Protein AF-A0A7V8NHU5-F1 (afdb_monomer_lite)

pLDDT: mean 78.46, std 19.32, range [40.41, 95.38]

Foldseek 3Di:
DDDDPDPDDDDDDDCPPCQKDWDWDQDPNWIWIWIAGPVVRDIDTHTDDPVVVVCVVVVVVVVVVVVD

Structure (mmCIF, N/CA/C/O backbone):
data_AF-A0A7V8NHU5-F1
#
_entry.id   AF-A0A7V8NHU5-F1
#
loop_
_atom_site.group_PDB
_atom_site.id
_atom_site.type_symbol
_atom_site.label_atom_id
_atom_site.label_alt_id
_atom_site.label_comp_id
_atom_site.label_asym_id
_atom_site.label_entity_id
_atom_site.label_seq_id
_atom_site.pdbx_PDB_ins_code
_atom_site.Cartn_x
_atom_site.Cartn_y
_atom_site.Cartn_z
_atom_site.occupancy
_atom_site.B_iso_or_equiv
_atom_site.auth_seq_id
_atom_site.auth_comp_id
_atom_site.auth_asym_id
_atom_site.auth_atom_id
_atom_site.pdbx_PDB_model_num
ATOM 1 N N . MET A 1 1 ? 11.025 -13.490 20.531 1.00 41.88 1 MET A N 1
ATOM 2 C CA . MET A 1 1 ? 11.246 -13.998 19.161 1.00 41.88 1 MET A CA 1
ATOM 3 C C . MET A 1 1 ? 10.014 -13.632 18.358 1.00 41.88 1 MET A C 1
ATOM 5 O O . MET A 1 1 ? 8.930 -13.991 18.789 1.00 41.88 1 MET A O 1
ATOM 9 N N . VAL A 1 2 ? 10.151 -12.834 17.300 1.00 40.41 2 VAL A N 1
ATOM 10 C CA . VAL A 1 2 ? 9.032 -12.477 16.415 1.00 40.41 2 VAL A CA 1
ATOM 11 C C . VAL A 1 2 ? 9.372 -13.052 15.049 1.00 40.41 2 VAL A C 1
ATOM 13 O O . VAL A 1 2 ? 10.373 -12.660 14.455 1.00 40.41 2 VAL A O 1
ATOM 16 N N . GLU A 1 3 ? 8.591 -14.030 14.605 1.00 43.56 3 GLU A N 1
ATOM 17 C CA . GLU A 1 3 ? 8.750 -14.670 13.302 1.00 43.56 3 GLU A CA 1
ATOM 18 C C . GLU A 1 3 ? 8.249 -13.716 12.210 1.00 43.56 3 GLU A C 1
ATOM 20 O O . GLU A 1 3 ? 7.057 -13.430 12.105 1.00 43.56 3 GLU A O 1
ATOM 25 N N . GLN A 1 4 ? 9.173 -13.186 11.407 1.00 44.50 4 GLN A N 1
ATOM 26 C CA . GLN A 1 4 ? 8.838 -12.521 10.152 1.00 44.50 4 GLN A CA 1
ATOM 27 C C . GLN A 1 4 ? 8.603 -13.599 9.093 1.00 44.50 4 GLN A C 1
ATOM 29 O O . GLN A 1 4 ? 9.539 -14.231 8.609 1.00 44.50 4 GLN A O 1
ATOM 34 N N . MET A 1 5 ? 7.339 -13.823 8.739 1.00 46.06 5 MET A N 1
ATOM 35 C CA . MET A 1 5 ? 6.970 -14.619 7.571 1.00 46.06 5 MET A CA 1
ATOM 36 C C . MET A 1 5 ? 7.125 -13.766 6.310 1.00 46.06 5 MET A C 1
ATOM 38 O O . MET A 1 5 ? 6.192 -13.095 5.871 1.00 46.06 5 MET A O 1
A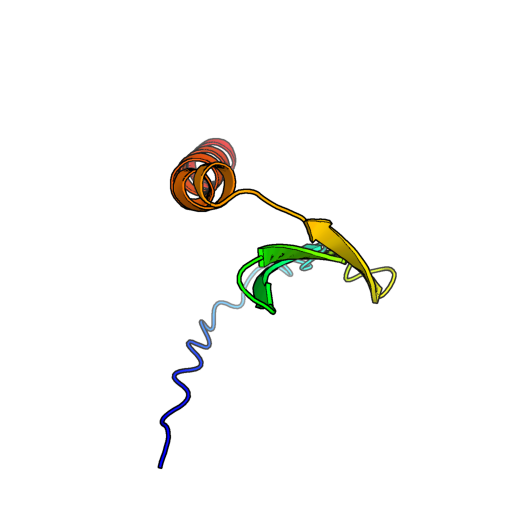TOM 42 N N . THR A 1 6 ? 8.314 -13.792 5.716 1.00 45.00 6 THR A N 1
ATOM 43 C CA . THR A 1 6 ? 8.545 -13.275 4.365 1.00 45.00 6 THR A CA 1
ATOM 44 C C . THR A 1 6 ? 8.146 -14.370 3.379 1.00 45.00 6 THR A C 1
ATOM 46 O O . THR A 1 6 ? 8.877 -15.338 3.182 1.00 45.00 6 THR A O 1
ATOM 49 N N . SER A 1 7 ? 6.959 -14.262 2.781 1.00 41.28 7 SER A N 1
ATOM 50 C CA . SER A 1 7 ? 6.568 -15.158 1.688 1.00 41.28 7 SER A CA 1
ATOM 51 C C . SER A 1 7 ? 7.304 -14.721 0.421 1.00 41.28 7 SER A C 1
ATOM 53 O O . SER A 1 7 ? 6.910 -13.758 -0.234 1.00 41.28 7 SER A O 1
ATOM 55 N N . VAL A 1 8 ? 8.422 -15.383 0.119 1.00 47.97 8 VAL A N 1
ATOM 56 C CA . VAL A 1 8 ? 9.187 -15.170 -1.116 1.00 47.97 8 VAL A CA 1
ATOM 57 C C . VAL A 1 8 ? 8.672 -16.167 -2.151 1.00 47.97 8 VAL A C 1
ATOM 59 O O . VAL A 1 8 ? 9.120 -17.310 -2.215 1.00 47.97 8 VAL A O 1
ATOM 62 N N . GLY A 1 9 ? 7.675 -15.753 -2.932 1.00 41.53 9 GLY A N 1
ATOM 63 C CA . GLY A 1 9 ? 7.242 -16.502 -4.108 1.00 41.53 9 GLY A CA 1
ATOM 64 C C . GLY A 1 9 ? 8.337 -16.456 -5.170 1.00 41.53 9 GLY A C 1
ATOM 65 O O . GLY A 1 9 ? 8.612 -15.394 -5.722 1.00 41.53 9 GLY A O 1
ATOM 66 N N . ARG A 1 10 ? 8.988 -17.595 -5.425 1.00 49.94 10 ARG A N 1
ATOM 67 C CA . ARG A 1 10 ? 9.832 -17.802 -6.606 1.00 49.94 10 ARG A CA 1
AT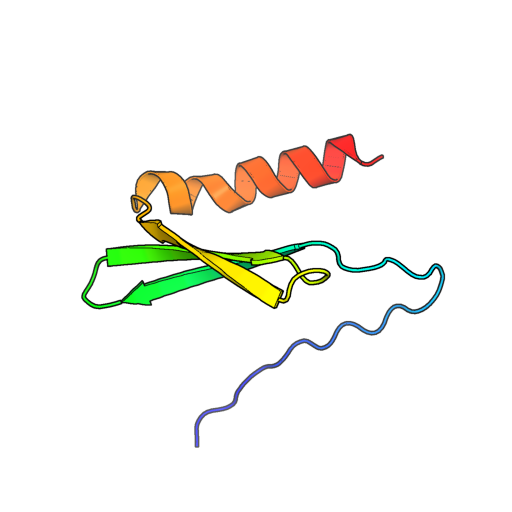OM 68 C C . ARG A 1 10 ? 8.936 -18.172 -7.780 1.00 49.94 10 ARG A C 1
ATOM 70 O O . ARG A 1 10 ? 8.450 -19.295 -7.820 1.00 49.94 10 ARG A O 1
ATOM 77 N N . GLU A 1 11 ? 8.806 -17.277 -8.747 1.00 48.47 11 GLU A N 1
ATOM 78 C CA . GLU A 1 11 ? 8.441 -17.624 -10.120 1.00 48.47 11 GLU A CA 1
ATOM 79 C C . GLU A 1 11 ? 9.376 -16.834 -11.043 1.00 48.47 11 GLU A C 1
ATOM 81 O O . GLU A 1 11 ? 9.474 -15.612 -10.953 1.00 48.47 11 GLU A O 1
ATOM 86 N N . GLN A 1 12 ? 10.148 -17.556 -11.850 1.00 53.34 12 GLN A N 1
ATOM 87 C CA . GLN A 1 12 ? 11.105 -17.022 -12.809 1.00 53.34 12 GLN A CA 1
ATOM 88 C C . GLN A 1 12 ? 10.731 -17.639 -14.157 1.00 53.34 12 GLN A C 1
ATOM 90 O O . GLN A 1 12 ? 11.019 -18.809 -14.363 1.00 53.34 12 GLN A O 1
ATOM 95 N N . GLU A 1 13 ? 10.046 -16.877 -15.015 1.00 44.12 13 GLU A N 1
ATOM 96 C CA . GLU A 1 13 ? 10.127 -16.957 -16.482 1.00 44.12 13 GLU A CA 1
ATOM 97 C C . GLU A 1 13 ? 9.302 -15.819 -17.114 1.00 44.12 13 GLU A C 1
ATOM 99 O O . GLU A 1 13 ? 8.097 -15.703 -16.907 1.00 44.12 13 GLU A O 1
ATOM 104 N N . GLY A 1 14 ? 10.002 -14.949 -17.851 1.00 45.28 14 GLY A N 1
ATOM 105 C CA . GLY A 1 14 ? 9.564 -13.614 -18.265 1.00 45.28 14 GLY A CA 1
ATOM 106 C C . GLY A 1 14 ? 10.048 -12.570 -17.259 1.00 45.28 14 GLY A C 1
ATOM 107 O O . GLY A 1 14 ? 9.600 -12.578 -16.117 1.00 45.28 14 GLY A O 1
ATOM 108 N N . GLU A 1 15 ? 10.984 -11.692 -17.636 1.00 50.28 15 GLU A N 1
ATOM 109 C CA . GLU A 1 15 ? 11.359 -10.529 -16.816 1.00 50.28 15 GLU A CA 1
ATOM 110 C C . GLU A 1 15 ? 10.124 -9.640 -16.628 1.00 50.28 15 GLU A C 1
ATOM 112 O O . GLU A 1 15 ? 9.866 -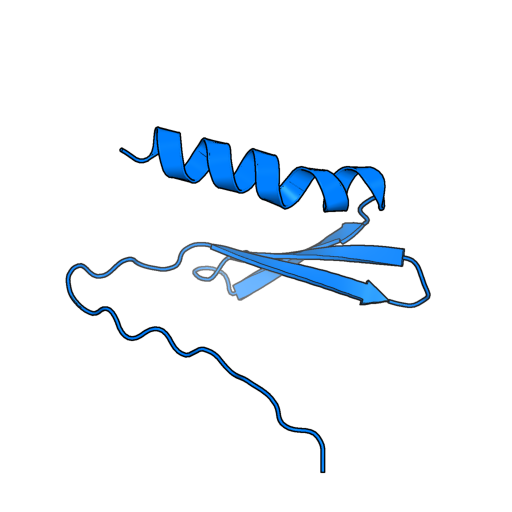8.707 -17.385 1.00 50.28 15 GLU A O 1
ATOM 117 N N . SER A 1 16 ? 9.314 -9.951 -15.619 1.00 59.28 16 SER A N 1
ATOM 118 C CA . SER A 1 16 ? 8.278 -9.058 -15.138 1.00 59.28 16 SER A CA 1
ATOM 119 C C . SER A 1 16 ? 8.999 -7.949 -14.388 1.00 59.28 16 SER A C 1
ATOM 121 O O . SER A 1 16 ? 9.171 -8.020 -13.171 1.00 59.28 16 SER A O 1
ATOM 123 N N . VAL A 1 17 ? 9.482 -6.955 -15.136 1.00 76.75 17 VAL A N 1
ATOM 124 C CA . VAL A 1 17 ? 10.078 -5.743 -14.580 1.00 76.75 17 VAL A CA 1
ATOM 125 C C . VAL A 1 17 ? 9.045 -5.139 -13.635 1.00 76.75 17 VAL A C 1
ATOM 127 O O . VAL A 1 17 ? 7.955 -4.732 -14.040 1.00 76.75 17 VAL A O 1
ATOM 130 N N . MET A 1 18 ? 9.352 -5.158 -12.342 1.00 75.38 18 MET A N 1
ATOM 131 C CA . MET A 1 18 ? 8.500 -4.552 -11.334 1.00 75.38 18 MET A CA 1
ATOM 132 C C . MET A 1 18 ? 8.659 -3.038 -11.452 1.00 75.38 18 MET A C 1
ATOM 134 O O . MET A 1 18 ? 9.618 -2.493 -10.930 1.00 75.38 18 MET A O 1
ATOM 138 N N . LEU A 1 19 ? 7.742 -2.373 -12.158 1.00 86.44 19 LEU A N 1
ATOM 139 C CA . LEU A 1 19 ? 7.798 -0.920 -12.380 1.00 86.44 19 LEU A CA 1
ATOM 140 C C . LEU A 1 19 ? 7.338 -0.125 -11.153 1.00 86.44 19 LEU A C 1
ATOM 142 O O . LEU A 1 19 ? 7.893 0.919 -10.833 1.00 86.44 19 LEU A O 1
ATOM 146 N N . TYR A 1 20 ? 6.342 -0.647 -10.435 1.00 86.75 20 TYR A N 1
ATOM 147 C CA . TYR A 1 20 ? 5.763 0.008 -9.267 1.00 86.75 20 TYR A CA 1
ATOM 148 C C . TYR A 1 20 ? 5.535 -0.988 -8.133 1.00 86.75 20 TYR A C 1
ATOM 150 O O . TYR A 1 20 ? 5.113 -2.126 -8.356 1.00 86.75 20 TYR A O 1
ATOM 158 N N . SER A 1 21 ? 5.748 -0.535 -6.899 1.00 90.31 21 SER A N 1
ATOM 159 C CA . SER A 1 21 ? 5.346 -1.237 -5.681 1.00 90.31 21 SER A CA 1
ATOM 160 C C . SER A 1 21 ? 4.395 -0.368 -4.863 1.00 90.31 21 SER A C 1
ATOM 162 O O . SER A 1 21 ? 4.516 0.853 -4.856 1.00 90.31 21 SER A O 1
ATOM 164 N N . ALA A 1 22 ? 3.437 -0.991 -4.179 1.00 90.69 22 ALA A N 1
ATOM 165 C CA . ALA A 1 22 ? 2.515 -0.294 -3.292 1.00 90.69 22 ALA A CA 1
ATOM 166 C C . ALA A 1 22 ? 2.482 -0.982 -1.924 1.00 90.69 22 ALA A C 1
ATOM 168 O O . ALA A 1 22 ? 2.273 -2.194 -1.840 1.00 90.69 22 ALA A O 1
ATOM 169 N N . GLN A 1 23 ? 2.667 -0.215 -0.851 1.00 92.00 23 GLN A N 1
ATOM 170 C CA . GLN A 1 23 ? 2.669 -0.699 0.528 1.00 92.00 23 GLN A CA 1
ATOM 171 C C . GLN A 1 23 ? 1.687 0.105 1.371 1.00 92.00 23 GLN A C 1
ATOM 173 O O . GLN A 1 23 ? 1.620 1.325 1.268 1.00 92.00 23 GLN A O 1
ATOM 178 N N . LEU A 1 24 ? 0.939 -0.567 2.243 1.00 93.44 24 LEU A N 1
ATOM 179 C CA . LEU A 1 24 ? 0.018 0.096 3.159 1.00 93.44 24 LEU A CA 1
ATOM 180 C C . LEU A 1 24 ? 0.578 0.085 4.579 1.00 93.44 24 LEU A C 1
ATOM 182 O O . LEU A 1 24 ? 0.836 -0.978 5.138 1.00 93.44 24 LEU A O 1
ATOM 186 N N . HIS A 1 25 ? 0.730 1.268 5.164 1.00 93.31 25 HIS A N 1
ATOM 187 C CA . HIS A 1 25 ? 1.256 1.469 6.511 1.00 93.31 25 HIS A CA 1
ATOM 188 C C . HIS A 1 25 ? 0.183 2.083 7.416 1.00 93.31 25 HIS A C 1
ATOM 190 O O . HIS A 1 25 ? -0.673 2.844 6.962 1.00 93.31 25 HIS A O 1
ATOM 196 N N . LEU A 1 26 ? 0.231 1.757 8.708 1.00 92.94 26 LEU A N 1
ATOM 197 C CA . LEU A 1 26 ? -0.572 2.401 9.749 1.00 92.94 26 LEU A CA 1
ATOM 198 C C . LEU A 1 26 ? 0.376 3.154 10.683 1.00 92.94 26 LEU A C 1
ATOM 200 O O . LEU A 1 26 ? 1.052 2.541 11.505 1.00 92.94 26 LEU A O 1
ATOM 204 N N . VAL A 1 27 ? 0.419 4.479 10.557 1.00 92.62 27 VAL A N 1
ATOM 205 C CA . VAL A 1 27 ? 1.320 5.354 11.319 1.00 92.62 27 VAL A CA 1
ATOM 206 C C . VAL A 1 27 ? 0.474 6.331 12.123 1.00 92.62 27 VAL A C 1
ATOM 208 O O . VAL A 1 27 ? -0.372 7.027 11.567 1.00 92.62 27 VAL A O 1
ATOM 211 N N . ASN A 1 28 ? 0.660 6.368 13.445 1.00 91.88 28 ASN A N 1
ATOM 212 C CA . ASN A 1 28 ? -0.089 7.250 14.354 1.00 91.88 28 ASN A CA 1
ATOM 213 C C . ASN A 1 28 ? -1.623 7.156 14.187 1.00 91.88 28 ASN A C 1
ATOM 215 O O . ASN A 1 28 ? -2.338 8.152 14.268 1.00 91.88 28 ASN A O 1
ATOM 219 N N . GLY A 1 29 ? -2.140 5.954 13.903 1.00 90.44 29 GLY A N 1
ATOM 220 C CA . GLY A 1 29 ? -3.572 5.712 13.684 1.00 90.44 29 GLY A CA 1
ATOM 221 C C . GLY A 1 29 ? -4.106 6.147 12.311 1.00 90.44 29 GLY A C 1
ATOM 222 O O . GLY A 1 29 ? -5.287 5.939 12.025 1.00 90.44 29 GLY A O 1
ATOM 223 N N . GLN A 1 30 ? -3.259 6.700 11.440 1.00 92.19 30 GLN A N 1
ATOM 224 C CA . GLN A 1 30 ? -3.600 7.063 10.067 1.00 92.19 30 GLN A CA 1
ATOM 225 C C . GLN A 1 30 ? -3.053 6.029 9.083 1.00 92.19 30 GLN A C 1
ATOM 227 O O . GLN A 1 30 ? -1.923 5.562 9.216 1.00 92.19 30 GLN A O 1
ATOM 232 N N . HIS A 1 31 ? -3.864 5.664 8.090 1.00 93.75 31 HIS A N 1
ATOM 233 C CA . HIS A 1 31 ? -3.414 4.766 7.032 1.00 93.75 31 HIS A CA 1
ATOM 234 C C . HIS A 1 31 ? -2.709 5.586 5.949 1.00 93.75 31 HIS A C 1
ATOM 236 O O . HIS A 1 31 ? -3.212 6.631 5.529 1.00 93.75 31 HIS A O 1
ATOM 242 N N . GLN A 1 32 ? -1.563 5.105 5.489 1.00 95.38 32 GLN A N 1
ATOM 243 C CA . GLN A 1 32 ? -0.752 5.729 4.451 1.00 95.38 32 GLN A CA 1
ATOM 244 C C . GLN A 1 32 ? -0.440 4.681 3.388 1.00 95.38 32 GLN A C 1
ATOM 246 O O . GLN A 1 32 ? -0.012 3.574 3.712 1.00 95.38 32 GLN A O 1
ATOM 251 N N . LEU A 1 33 ? -0.692 5.014 2.129 1.00 93.50 33 LEU A N 1
ATOM 252 C CA . LEU A 1 33 ? -0.304 4.211 0.983 1.00 93.50 33 LEU A CA 1
ATOM 253 C C . LEU A 1 33 ? 1.007 4.771 0.438 1.00 93.50 33 LEU A C 1
ATOM 255 O O . LEU A 1 33 ? 1.053 5.918 0.005 1.00 93.50 33 LEU A O 1
ATOM 259 N N . LEU A 1 34 ? 2.052 3.960 0.4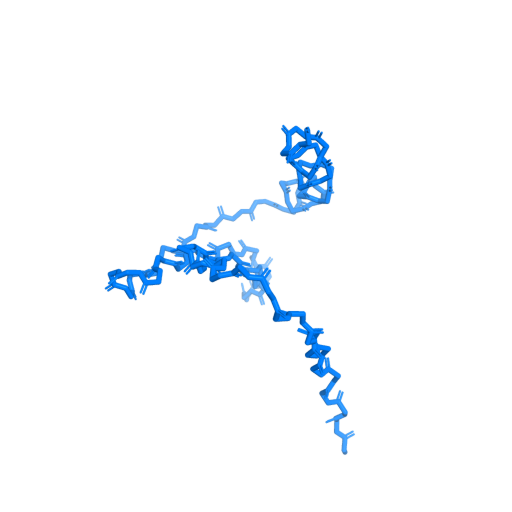79 1.00 95.31 34 LEU A N 1
ATOM 260 C CA . LEU A 1 34 ? 3.343 4.262 -0.112 1.00 95.31 34 LEU A CA 1
ATOM 261 C C . LEU A 1 34 ? 3.367 3.645 -1.504 1.00 95.31 34 LEU A C 1
ATOM 263 O O . LEU A 1 34 ? 3.130 2.444 -1.632 1.00 95.31 34 LEU A O 1
ATOM 267 N N . VAL A 1 35 ? 3.633 4.448 -2.526 1.00 93.31 35 VAL A N 1
ATOM 268 C CA . VAL A 1 35 ? 3.797 3.981 -3.905 1.00 93.31 35 VAL A CA 1
ATOM 269 C C . VAL A 1 35 ? 5.220 4.292 -4.328 1.00 93.31 35 VAL A C 1
ATOM 271 O O . VAL A 1 35 ? 5.595 5.457 -4.385 1.00 93.31 35 VAL A O 1
ATOM 274 N N . THR A 1 36 ? 6.011 3.257 -4.592 1.00 93.56 36 THR A N 1
ATOM 275 C CA . THR A 1 36 ? 7.399 3.401 -5.032 1.00 93.56 36 THR A CA 1
ATOM 276 C C . THR A 1 36 ? 7.499 3.055 -6.504 1.00 93.56 36 THR A C 1
ATOM 278 O O . THR A 1 36 ? 7.141 1.945 -6.902 1.00 93.56 36 THR A O 1
ATOM 281 N N . ASP A 1 37 ? 8.006 3.997 -7.284 1.00 92.19 37 ASP A N 1
ATOM 282 C CA . ASP A 1 37 ? 8.434 3.801 -8.662 1.00 92.19 37 ASP A CA 1
ATOM 283 C C . ASP A 1 37 ? 9.842 3.191 -8.643 1.00 92.19 37 ASP A C 1
ATOM 285 O O . ASP A 1 37 ? 10.776 3.762 -8.074 1.00 92.19 37 ASP A O 1
ATOM 289 N N . ALA A 1 38 ? 9.988 1.993 -9.200 1.00 88.94 38 ALA A N 1
ATOM 290 C CA . ALA A 1 38 ? 11.245 1.257 -9.159 1.00 88.94 38 ALA A CA 1
ATOM 291 C C . ALA A 1 38 ? 12.291 1.805 -10.143 1.00 88.94 38 ALA A C 1
ATOM 293 O O . ALA A 1 38 ? 13.482 1.593 -9.922 1.00 88.94 38 ALA A O 1
ATOM 294 N N . GLU A 1 39 ? 11.870 2.504 -11.202 1.00 89.00 39 GLU A N 1
ATOM 295 C CA . GLU A 1 39 ? 12.776 3.077 -12.204 1.00 89.00 39 GLU A CA 1
ATOM 296 C C . GLU A 1 39 ? 13.444 4.348 -11.673 1.00 89.00 39 GLU A C 1
ATOM 298 O O . GLU A 1 39 ? 14.650 4.543 -11.828 1.00 89.00 39 GLU A O 1
ATOM 303 N N . SER A 1 40 ? 12.669 5.203 -11.007 1.00 90.62 40 SER A N 1
ATOM 304 C CA . SER A 1 40 ? 13.161 6.462 -10.434 1.00 90.62 40 SER A CA 1
ATOM 305 C C . SER A 1 40 ? 13.606 6.347 -8.973 1.00 90.62 40 SER A C 1
ATOM 307 O O . SER A 1 40 ? 14.304 7.231 -8.471 1.00 90.62 40 SER A O 1
ATOM 309 N N . GLY A 1 41 ? 13.181 5.298 -8.262 1.00 90.88 41 GLY A N 1
ATOM 310 C CA . GLY A 1 41 ? 13.344 5.164 -6.812 1.00 90.88 41 GLY A CA 1
ATOM 311 C C . GLY A 1 41 ? 12.474 6.133 -5.999 1.00 90.88 41 GLY A C 1
ATOM 312 O O . GLY A 1 41 ? 12.596 6.188 -4.772 1.00 90.88 41 GLY A O 1
ATOM 313 N N . HIS A 1 42 ? 11.608 6.917 -6.650 1.00 94.81 42 HIS A N 1
ATOM 314 C CA . HIS A 1 42 ? 10.735 7.875 -5.983 1.00 94.81 42 HIS A CA 1
ATOM 315 C C . HIS A 1 42 ? 9.632 7.155 -5.204 1.00 94.81 42 HIS A C 1
ATOM 317 O O . HIS A 1 42 ? 9.082 6.162 -5.674 1.00 94.81 42 HIS A O 1
ATOM 323 N N . THR A 1 43 ? 9.303 7.654 -4.009 1.00 95.25 43 THR A N 1
ATOM 324 C CA . THR A 1 43 ? 8.210 7.113 -3.191 1.00 95.25 43 THR A CA 1
ATOM 325 C C . THR A 1 43 ? 7.227 8.207 -2.812 1.00 95.25 43 THR A C 1
ATOM 327 O O . THR A 1 43 ? 7.560 9.110 -2.044 1.00 95.25 43 THR A O 1
ATOM 330 N N . ASP A 1 44 ? 5.998 8.065 -3.295 1.00 94.44 44 ASP A N 1
ATOM 331 C CA . ASP A 1 44 ? 4.865 8.897 -2.920 1.00 94.44 44 ASP A CA 1
ATOM 332 C C . ASP A 1 44 ? 4.190 8.349 -1.665 1.00 94.44 44 ASP A C 1
ATOM 334 O O . ASP A 1 44 ? 3.897 7.155 -1.569 1.00 94.44 44 ASP A O 1
ATOM 338 N N . VAL A 1 45 ? 3.895 9.232 -0.709 1.00 94.81 45 VAL A N 1
ATOM 339 C CA . VAL A 1 45 ? 3.162 8.889 0.516 1.00 94.81 45 VAL A CA 1
ATOM 340 C C . VAL A 1 45 ? 1.784 9.529 0.467 1.00 94.81 45 VAL A C 1
ATOM 342 O O . VAL A 1 45 ? 1.630 10.742 0.609 1.00 94.81 45 VAL A O 1
ATOM 345 N N . ILE A 1 46 ? 0.762 8.699 0.289 1.00 93.88 46 ILE A N 1
ATOM 346 C CA . ILE A 1 46 ? -0.614 9.137 0.076 1.00 93.88 46 ILE A CA 1
ATOM 347 C C . ILE A 1 46 ? -1.438 8.786 1.320 1.00 93.88 46 ILE A C 1
ATOM 349 O O . ILE A 1 46 ? -1.621 7.602 1.620 1.00 93.88 46 ILE A O 1
ATOM 353 N N . PRO A 1 47 ? -1.973 9.765 2.069 1.00 93.44 47 PRO A N 1
ATOM 354 C CA . PRO A 1 47 ? -2.869 9.469 3.178 1.00 93.44 47 PRO A CA 1
ATOM 355 C C . PRO A 1 47 ? -4.161 8.841 2.646 1.00 93.44 47 PRO A C 1
ATOM 357 O O . PRO A 1 47 ? -4.783 9.347 1.710 1.00 93.44 47 PRO A O 1
ATOM 360 N N . VAL A 1 48 ? -4.591 7.739 3.255 1.00 93.75 48 VAL A N 1
ATOM 361 C CA . VAL A 1 48 ? -5.786 7.003 2.831 1.00 93.75 48 VAL A CA 1
ATOM 362 C C . VAL A 1 48 ? -6.738 6.764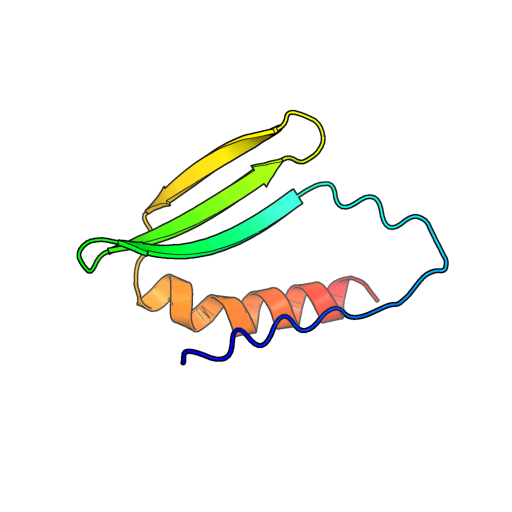 3.993 1.00 93.75 48 VAL A C 1
ATOM 364 O O . VAL A 1 48 ? -6.361 6.629 5.155 1.00 93.75 48 VAL A O 1
ATOM 367 N N . THR A 1 49 ? -8.030 6.706 3.681 1.00 93.56 49 THR A N 1
ATOM 368 C CA . THR A 1 49 ? -9.051 6.396 4.685 1.00 93.56 49 THR A CA 1
ATOM 369 C C . THR A 1 49 ? -9.138 4.890 4.919 1.00 93.56 49 THR A C 1
ATOM 371 O O . THR A 1 49 ? -8.924 4.088 4.008 1.00 93.56 49 THR A O 1
ATOM 374 N N . LYS A 1 50 ? -9.579 4.481 6.115 1.00 89.69 50 LYS A N 1
ATOM 375 C CA . LYS A 1 50 ? -9.861 3.067 6.432 1.00 89.69 50 LYS A CA 1
ATOM 376 C C . LYS A 1 50 ? -10.845 2.424 5.440 1.00 89.69 50 LYS A C 1
ATOM 378 O O . LYS A 1 50 ? -10.721 1.248 5.112 1.00 89.69 50 LYS A O 1
ATOM 383 N N . LYS A 1 51 ? -11.807 3.205 4.930 1.00 91.44 51 LYS A N 1
ATOM 384 C CA . LYS A 1 51 ? -12.775 2.761 3.913 1.00 91.44 51 LYS A CA 1
ATOM 385 C C . LYS A 1 51 ? -12.127 2.544 2.542 1.00 91.44 51 LYS A C 1
ATOM 387 O O . LYS A 1 51 ? -12.562 1.665 1.810 1.00 91.44 51 LYS A O 1
ATOM 392 N N . ALA A 1 52 ? -11.120 3.333 2.170 1.00 89.69 52 ALA A N 1
ATOM 393 C CA . ALA A 1 52 ? -10.368 3.102 0.937 1.00 89.69 52 ALA A CA 1
ATOM 394 C C . ALA A 1 52 ? -9.533 1.819 1.048 1.00 89.69 52 ALA A C 1
ATOM 396 O O . ALA A 1 52 ? -9.585 0.973 0.158 1.00 89.69 52 ALA A O 1
ATOM 397 N N . VAL A 1 53 ? -8.865 1.631 2.190 1.00 89.19 53 VAL A N 1
ATOM 398 C CA . VAL A 1 53 ? -8.078 0.431 2.502 1.00 89.19 53 VAL A CA 1
ATOM 399 C C . VAL A 1 53 ? -8.906 -0.845 2.389 1.00 89.19 53 VAL A C 1
ATOM 401 O O . VAL A 1 53 ? -8.491 -1.786 1.717 1.00 89.19 53 VAL A O 1
ATOM 404 N N . SER A 1 54 ? -10.103 -0.875 2.981 1.00 90.88 54 SER A N 1
ATOM 405 C CA . SER A 1 54 ? -10.953 -2.072 2.947 1.00 90.88 54 SER A CA 1
ATOM 406 C C . SER A 1 54 ? -11.421 -2.457 1.540 1.00 90.88 54 SER A C 1
ATOM 408 O O . SER A 1 54 ? -11.827 -3.597 1.325 1.00 90.88 54 SER A O 1
ATOM 410 N N . ARG A 1 55 ? -11.355 -1.533 0.573 1.00 91.25 55 ARG A N 1
ATOM 411 C CA . ARG A 1 55 ? -11.721 -1.774 -0.831 1.00 91.25 55 ARG A CA 1
ATOM 412 C C . ARG A 1 55 ? -10.536 -2.184 -1.706 1.00 91.25 55 ARG A C 1
ATOM 414 O O . ARG A 1 55 ? -10.769 -2.655 -2.818 1.00 91.25 55 ARG A O 1
ATOM 421 N N . LEU A 1 56 ? -9.294 -2.055 -1.227 1.00 87.81 56 LEU A N 1
ATOM 422 C CA . LEU A 1 56 ? -8.100 -2.438 -1.990 1.00 87.81 56 LEU A CA 1
ATOM 423 C C . LEU A 1 56 ? -8.147 -3.893 -2.487 1.00 87.81 56 LEU A C 1
ATOM 425 O O . LEU A 1 56 ? -7.907 -4.090 -3.677 1.00 87.81 56 LEU A O 1
ATOM 429 N N . PRO A 1 57 ? -8.529 -4.907 -1.680 1.00 87.44 57 PRO A N 1
ATOM 430 C CA . PRO A 1 57 ? -8.607 -6.285 -2.169 1.00 87.44 57 PRO A CA 1
ATOM 431 C C . PRO A 1 57 ? -9.577 -6.449 -3.343 1.00 87.44 57 PRO A C 1
ATOM 433 O O . PRO A 1 57 ? -9.309 -7.207 -4.273 1.00 87.44 57 PRO A O 1
ATOM 436 N N . THR A 1 58 ? -10.688 -5.707 -3.332 1.00 88.88 58 THR A N 1
ATOM 437 C CA . THR A 1 58 ? -11.672 -5.721 -4.418 1.00 88.88 58 THR A CA 1
ATOM 438 C C . THR A 1 58 ? -11.077 -5.153 -5.700 1.00 88.88 58 THR A C 1
ATOM 440 O O . THR A 1 58 ? -11.147 -5.806 -6.738 1.00 88.88 58 THR A O 1
ATOM 443 N N . TYR A 1 59 ? -10.450 -3.975 -5.635 1.00 86.44 59 TYR A N 1
ATOM 444 C CA . TYR A 1 59 ? -9.850 -3.345 -6.812 1.00 86.44 59 TYR A CA 1
ATOM 445 C C . TYR A 1 59 ? -8.670 -4.149 -7.367 1.00 86.44 59 TYR A C 1
ATOM 447 O O . TYR A 1 59 ? -8.598 -4.370 -8.574 1.00 86.44 59 TYR A O 1
ATOM 455 N N . LEU A 1 60 ? -7.799 -4.673 -6.500 1.00 85.06 60 LEU A N 1
ATOM 456 C CA . LEU A 1 60 ? -6.706 -5.557 -6.912 1.00 85.06 60 LEU A CA 1
ATOM 457 C C . LEU A 1 60 ? -7.238 -6.844 -7.555 1.00 85.06 60 LEU A C 1
ATOM 459 O O . LEU A 1 60 ? -6.694 -7.312 -8.553 1.00 85.06 60 LEU A O 1
ATOM 463 N N . GLY A 1 61 ? -8.335 -7.395 -7.029 1.00 87.44 61 GLY A N 1
ATOM 464 C CA . GLY A 1 61 ? -9.020 -8.536 -7.631 1.00 87.44 61 GLY A CA 1
ATOM 465 C C . GLY A 1 61 ? -9.589 -8.235 -9.021 1.00 87.44 61 GLY A C 1
ATOM 466 O O . GLY A 1 61 ? -9.555 -9.105 -9.889 1.00 87.44 61 GLY A O 1
ATOM 467 N N . MET A 1 62 ? -10.081 -7.015 -9.257 1.00 89.38 62 MET A N 1
ATOM 468 C CA . MET A 1 62 ? -10.554 -6.580 -10.577 1.00 89.38 62 MET A CA 1
ATOM 469 C C . MET A 1 62 ? -9.400 -6.436 -11.574 1.00 89.38 62 MET A C 1
ATOM 471 O O . MET A 1 62 ? -9.504 -6.944 -12.687 1.00 89.38 62 MET A O 1
ATOM 475 N N . LEU A 1 63 ? -8.284 -5.824 -11.165 1.00 80.31 63 LEU A N 1
ATOM 476 C CA . LEU A 1 63 ? -7.097 -5.672 -12.015 1.00 80.31 63 LEU A CA 1
ATOM 477 C C . LEU A 1 63 ? -6.504 -7.027 -12.418 1.00 80.31 63 LEU A C 1
ATOM 479 O O . LEU A 1 63 ? -6.224 -7.247 -13.592 1.00 80.31 63 LEU A O 1
ATOM 483 N N . LYS A 1 64 ? -6.410 -7.978 -11.478 1.00 79.31 64 LYS A N 1
ATOM 484 C CA . LYS A 1 64 ? -5.953 -9.349 -11.774 1.00 79.31 64 LYS A CA 1
ATOM 485 C C . LYS A 1 64 ? -6.829 -10.071 -12.800 1.00 79.31 64 LYS A C 1
ATOM 487 O O . LYS A 1 64 ? -6.329 -10.913 -13.534 1.00 79.31 64 LYS A O 1
ATOM 492 N N . LYS A 1 65 ? -8.132 -9.778 -12.834 1.00 78.00 65 LYS A N 1
ATOM 493 C CA . LYS A 1 65 ? -9.054 -10.350 -13.827 1.00 78.00 65 LYS A CA 1
ATOM 494 C C . LYS A 1 65 ? -8.950 -9.665 -15.188 1.00 78.00 65 LYS A C 1
ATOM 496 O O . LYS A 1 65 ? -9.187 -10.328 -16.185 1.00 78.00 65 LYS A O 1
ATOM 501 N N . ALA A 1 66 ? -8.639 -8.370 -15.212 1.00 68.81 66 ALA A N 1
ATOM 502 C CA . ALA A 1 66 ? -8.510 -7.582 -16.436 1.00 68.81 66 ALA A CA 1
ATOM 503 C C . ALA A 1 66 ? -7.171 -7.802 -17.164 1.00 68.81 66 ALA A C 1
ATOM 505 O O . ALA A 1 66 ? -7.089 -7.558 -18.359 1.00 68.81 66 ALA A O 1
ATOM 506 N N . ALA A 1 67 ? -6.136 -8.268 -16.461 1.00 63.50 67 ALA A N 1
ATOM 507 C CA . ALA A 1 67 ? -4.827 -8.601 -17.030 1.00 63.50 67 ALA A CA 1
ATOM 508 C C . ALA A 1 67 ? -4.777 -9.986 -17.721 1.00 63.50 67 ALA A C 1
ATOM 510 O O . ALA A 1 67 ? -3.694 -10.544 -17.888 1.00 63.50 67 ALA A O 1
ATOM 511 N N . LYS A 1 68 ? -5.937 -10.561 -18.063 1.00 52.56 68 LYS A N 1
ATOM 512 C CA . LYS A 1 68 ? -6.107 -11.887 -18.671 1.00 52.56 68 LYS A CA 1
ATOM 513 C C . LYS A 1 68 ? -6.766 -11.749 -20.035 1.00 52.56 68 LYS A C 1
ATOM 515 O O . LYS A 1 68 ? -6.382 -12.527 -20.931 1.00 52.56 68 LYS A O 1
#

Sequence (68 aa):
MVEQMTSVGREQEGESVMLYSAQLHLVNGQHQLLVTDAESGHTDVIPVTKKAVSRLPTYLGMLKKAAK

Secondary structure (DSSP, 8-state):
------------SS-----EEEEEEEETTEEEEEEEETTT--EEEEEE-HHHHHHHHHHHHHHHHHT-

Radius of gyration: 14.73 Å; chains: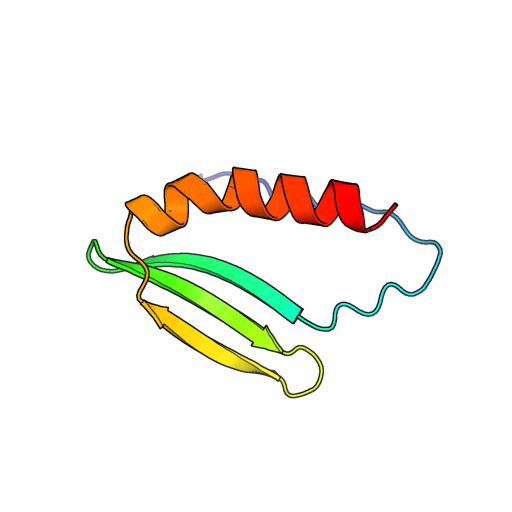 1; bounding box: 26×27×38 Å